Protein AF-A0A3D8X9L6-F1 (afdb_monomer_lite)

Foldseek 3Di:
DDDPPCLQVVLCVVPPDPPQWDFAADWDQDPVRDTDGDDPDDTDTHGPDGPPVSSVVVVVVVVVVVVVVD

Organism: Priestia megaterium (NCBI:txid1404)

Secondary structure (DSSP, 8-state):
----TTHHHHHHHHS--TTSEEEEEPPEEPTTS-EE---SS-EEEEES---HHHHHHHHHHHHHHHHH--

Sequence (70 aa):
MWTLGDSPAVGLLLHDQPFDFDLKPAPRVLPDLTYVHNQHVRPIRVYRDIDARFILEDMYAKLELFNMEK

Radius of gyration: 16.83 Å; chains: 1; bounding box: 31×29×47 Å

Structure (mmCIF, N/CA/C/O backbone):
data_AF-A0A3D8X9L6-F1
#
_entry.id   AF-A0A3D8X9L6-F1
#
loop_
_atom_site.group_PDB
_atom_site.id
_atom_site.type_symbol
_atom_site.label_atom_id
_atom_site.label_alt_id
_atom_site.label_comp_id
_atom_site.label_asym_id
_atom_site.label_entity_id
_atom_site.label_seq_id
_atom_site.pdbx_PDB_ins_code
_atom_site.Cartn_x
_atom_site.Cartn_y
_atom_site.Cartn_z
_atom_site.occupancy
_atom_site.B_iso_or_equiv
_atom_site.auth_seq_id
_atom_site.auth_comp_id
_atom_site.auth_asym_id
_atom_site.auth_atom_id
_atom_site.pdbx_PDB_model_num
ATOM 1 N N . MET A 1 1 ? -15.541 10.552 -4.364 1.00 46.31 1 MET A N 1
ATOM 2 C CA . MET A 1 1 ? -14.835 9.256 -4.310 1.00 46.31 1 MET A CA 1
ATOM 3 C C . MET A 1 1 ? -14.023 9.265 -3.028 1.00 46.31 1 MET A C 1
ATOM 5 O O . MET A 1 1 ? -13.213 10.166 -2.879 1.00 46.31 1 MET A O 1
ATOM 9 N N . TRP A 1 2 ? -14.331 8.400 -2.062 1.00 69.50 2 TRP A N 1
ATOM 10 C CA . TRP A 1 2 ? -13.545 8.293 -0.827 1.00 69.50 2 TRP A CA 1
ATOM 11 C C . TRP A 1 2 ? -12.341 7.390 -1.089 1.00 69.50 2 TRP A C 1
ATOM 13 O O . TRP A 1 2 ? -12.495 6.349 -1.724 1.00 69.50 2 TRP A O 1
ATOM 23 N N . THR A 1 3 ? -11.161 7.791 -0.627 1.00 72.12 3 THR A N 1
ATOM 24 C CA . THR A 1 3 ? -9.944 6.979 -0.702 1.00 72.12 3 THR A CA 1
ATOM 25 C C . THR A 1 3 ? -9.314 6.897 0.682 1.00 72.12 3 THR A C 1
ATOM 27 O O . THR A 1 3 ? -9.291 7.877 1.420 1.00 72.12 3 THR A O 1
ATOM 30 N N . LEU A 1 4 ? -8.802 5.720 1.040 1.00 78.31 4 LEU A N 1
ATOM 31 C CA . LEU A 1 4 ? -8.139 5.457 2.324 1.00 78.31 4 LEU A CA 1
ATOM 32 C C . LEU A 1 4 ? -6.682 5.968 2.361 1.00 78.31 4 LEU A C 1
ATOM 34 O O . LEU A 1 4 ? -5.913 5.588 3.237 1.00 78.31 4 LEU A O 1
ATOM 38 N N . GLY A 1 5 ? -6.282 6.807 1.398 1.00 85.88 5 GLY A N 1
ATOM 39 C CA . GLY A 1 5 ? -4.917 7.323 1.289 1.00 85.88 5 GLY A CA 1
ATOM 40 C C . GLY A 1 5 ? -3.873 6.203 1.268 1.00 85.88 5 GLY A C 1
ATOM 41 O O . GLY A 1 5 ? -3.920 5.317 0.416 1.00 85.88 5 GLY A O 1
ATOM 42 N N . ASP A 1 6 ? -2.944 6.256 2.219 1.00 87.88 6 ASP A N 1
ATOM 43 C CA . ASP A 1 6 ? -1.864 5.293 2.443 1.00 87.88 6 ASP A CA 1
ATOM 44 C C . ASP A 1 6 ? -2.217 4.178 3.443 1.00 87.88 6 ASP A C 1
ATOM 46 O O . ASP A 1 6 ? -1.449 3.226 3.590 1.00 87.88 6 ASP A O 1
ATOM 50 N N . SER A 1 7 ? -3.392 4.228 4.085 1.00 87.81 7 SER A N 1
ATOM 51 C CA . SER A 1 7 ? -3.828 3.194 5.038 1.00 87.81 7 SER A CA 1
ATOM 52 C C . SER A 1 7 ? -3.787 1.763 4.477 1.00 87.81 7 SER A C 1
ATOM 54 O O . SER A 1 7 ? -3.434 0.859 5.235 1.00 87.81 7 SER A O 1
ATOM 56 N N . PRO A 1 8 ? -4.042 1.509 3.173 1.00 87.69 8 PRO A N 1
ATOM 57 C CA . PRO A 1 8 ? -3.875 0.172 2.609 1.00 87.69 8 PRO A CA 1
ATOM 58 C C . PRO A 1 8 ? -2.439 -0.364 2.666 1.00 87.69 8 PRO A C 1
ATOM 60 O O . PRO A 1 8 ? -2.246 -1.568 2.806 1.00 87.69 8 PRO A O 1
ATOM 63 N N . ALA A 1 9 ? -1.425 0.507 2.616 1.00 88.19 9 ALA A N 1
ATOM 64 C CA . ALA A 1 9 ? -0.033 0.086 2.762 1.00 88.19 9 ALA A CA 1
ATOM 65 C C . ALA A 1 9 ? 0.253 -0.412 4.185 1.00 88.19 9 ALA A C 1
ATOM 67 O O . ALA A 1 9 ? 0.905 -1.438 4.355 1.00 88.19 9 ALA A O 1
ATOM 68 N N . VAL A 1 10 ? -0.272 0.279 5.203 1.00 87.12 10 VAL A N 1
ATOM 69 C CA . VAL A 1 10 ? -0.161 -0.151 6.6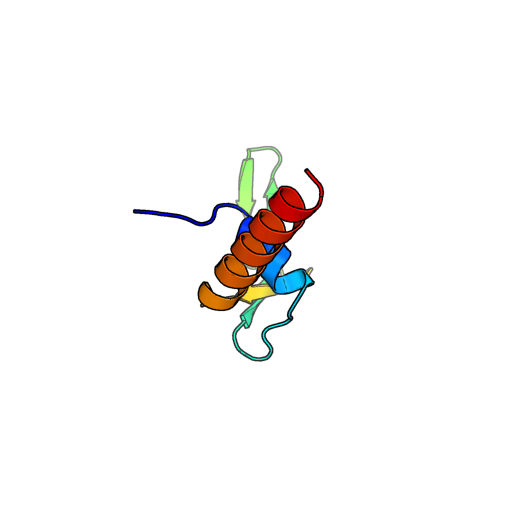06 1.00 87.12 10 VAL A CA 1
ATOM 70 C C . VAL A 1 10 ? -0.969 -1.427 6.846 1.00 87.12 10 VAL A C 1
ATOM 72 O O . VAL A 1 10 ? -0.464 -2.352 7.477 1.00 87.12 10 VAL A O 1
ATOM 75 N N . GLY A 1 11 ? -2.177 -1.521 6.282 1.00 87.69 11 GLY A N 1
ATOM 76 C CA . GLY A 1 11 ? -3.009 -2.725 6.343 1.00 87.69 11 GLY A CA 1
ATOM 77 C C . GLY A 1 11 ? -2.291 -3.963 5.803 1.00 87.69 11 GLY A C 1
ATOM 78 O O . GLY A 1 11 ? -2.243 -4.978 6.488 1.00 87.69 11 GLY A O 1
ATOM 79 N N . LEU A 1 12 ? -1.639 -3.852 4.641 1.00 87.88 12 LEU A N 1
ATOM 80 C CA . LEU A 1 12 ? -0.844 -4.937 4.049 1.00 87.88 12 LEU A CA 1
ATOM 81 C C . LEU A 1 12 ? 0.402 -5.318 4.862 1.00 87.88 12 LEU A C 1
ATOM 83 O O . LEU A 1 12 ? 0.866 -6.453 4.769 1.00 87.88 12 LEU A O 1
ATOM 87 N N . LEU A 1 13 ? 0.967 -4.390 5.642 1.00 87.69 13 LEU A N 1
ATOM 88 C CA . LEU A 1 13 ? 2.065 -4.700 6.565 1.00 87.69 13 LEU A CA 1
ATOM 89 C C . LEU A 1 13 ? 1.577 -5.464 7.801 1.00 87.69 13 LEU A C 1
ATOM 91 O O . LEU A 1 13 ? 2.313 -6.300 8.321 1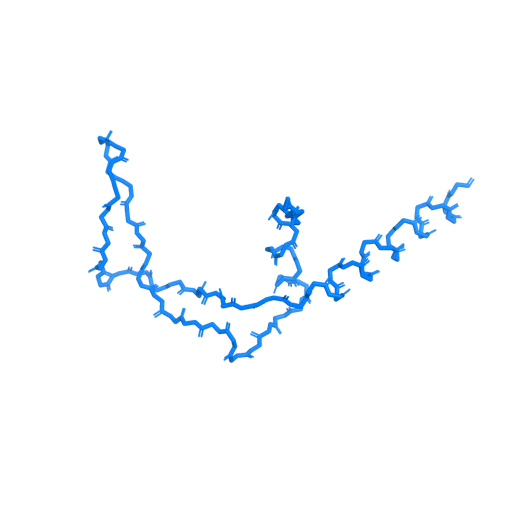.00 87.69 13 LEU A O 1
ATOM 95 N N . LEU A 1 14 ? 0.363 -5.170 8.273 1.00 88.50 14 LEU A N 1
ATOM 96 C CA . LEU A 1 14 ? -0.252 -5.833 9.425 1.00 88.50 14 LEU A CA 1
ATOM 97 C C . LEU A 1 14 ? -0.820 -7.208 9.061 1.00 88.50 14 LEU A C 1
ATOM 99 O O . LEU A 1 14 ? -0.690 -8.154 9.835 1.00 88.50 14 LEU A O 1
ATOM 103 N N . HIS A 1 15 ? -1.431 -7.320 7.885 1.00 85.00 15 HIS A N 1
ATOM 104 C CA . HIS A 1 15 ? -2.030 -8.544 7.384 1.00 85.00 15 HIS A CA 1
ATOM 105 C C . HIS A 1 15 ? -1.718 -8.699 5.895 1.00 85.00 15 HIS A C 1
ATOM 107 O O . HIS A 1 15 ? -2.329 -8.055 5.038 1.00 85.00 15 HIS A O 1
ATOM 113 N N . ASP A 1 16 ? -0.755 -9.568 5.582 1.00 82.12 16 ASP A N 1
ATOM 114 C CA . ASP A 1 16 ? -0.418 -9.854 4.188 1.00 82.12 16 ASP A CA 1
ATOM 115 C C . ASP A 1 16 ? -1.602 -10.571 3.523 1.00 82.12 16 ASP A C 1
ATOM 117 O O . ASP A 1 16 ? -2.107 -11.568 4.041 1.00 82.12 16 ASP A O 1
ATOM 121 N N . GLN A 1 17 ? -2.054 -10.064 2.375 1.00 80.44 17 GLN A N 1
ATOM 122 C CA . GLN A 1 17 ? -3.050 -10.727 1.531 1.00 80.44 17 GLN A CA 1
ATOM 123 C C . GLN A 1 17 ? -2.324 -11.549 0.458 1.00 80.44 17 GLN A C 1
ATOM 125 O O . GLN A 1 17 ? -1.927 -11.007 -0.581 1.00 80.44 17 GLN A O 1
ATOM 130 N N . PRO A 1 18 ? -2.116 -12.861 0.668 1.00 71.81 18 PRO A N 1
ATOM 131 C CA . PRO A 1 18 ? -1.469 -13.678 -0.340 1.00 71.81 18 PRO A CA 1
ATOM 132 C C . PRO A 1 18 ? -2.385 -13.838 -1.565 1.00 71.81 18 PRO A C 1
ATOM 134 O O . PRO A 1 18 ? -3.607 -13.871 -1.452 1.00 71.81 18 PRO A O 1
ATOM 137 N N . PHE A 1 19 ? -1.772 -13.983 -2.742 1.00 69.88 19 PHE A N 1
ATOM 138 C CA . PHE A 1 19 ? -2.417 -14.303 -4.028 1.00 69.88 19 PHE A CA 1
ATOM 139 C C . PHE A 1 19 ? -3.249 -13.207 -4.713 1.00 69.88 19 PHE A C 1
ATOM 141 O O . PHE A 1 19 ? -3.674 -13.436 -5.847 1.00 69.88 19 PHE A O 1
ATOM 148 N N . ASP A 1 20 ? -3.413 -12.017 -4.122 1.00 83.81 20 ASP A N 1
ATOM 149 C CA . ASP A 1 20 ? -4.075 -10.886 -4.799 1.00 83.81 20 ASP A CA 1
ATOM 150 C C . ASP A 1 20 ? -3.132 -9.765 -5.261 1.00 83.81 20 ASP A C 1
ATOM 152 O O . ASP A 1 20 ? -3.460 -8.578 -5.272 1.00 83.81 20 ASP A O 1
ATOM 156 N N . PHE A 1 21 ? -1.930 -10.151 -5.685 1.00 89.69 21 PHE A N 1
ATOM 157 C CA . PHE A 1 21 ? -0.971 -9.234 -6.280 1.00 89.69 21 PHE A CA 1
ATOM 158 C C . PHE A 1 21 ? -0.355 -9.806 -7.551 1.00 89.69 21 PHE A C 1
ATOM 160 O O . PHE A 1 21 ? -0.083 -11.001 -7.660 1.00 89.69 21 PHE A O 1
ATOM 167 N N . ASP A 1 22 ? -0.053 -8.909 -8.481 1.00 90.62 22 ASP A N 1
ATOM 168 C CA . ASP A 1 22 ? 0.794 -9.197 -9.626 1.00 90.62 22 ASP A CA 1
ATOM 169 C C . ASP A 1 22 ? 2.222 -8.733 -9.327 1.00 90.62 22 ASP A C 1
ATOM 171 O O . ASP A 1 22 ? 2.446 -7.623 -8.832 1.00 90.62 22 ASP A O 1
ATOM 175 N N . LEU A 1 23 ? 3.213 -9.557 -9.668 1.00 89.56 23 LEU A N 1
ATOM 176 C CA . LEU A 1 23 ? 4.606 -9.119 -9.673 1.00 89.56 23 LEU A CA 1
ATOM 177 C C . LEU A 1 23 ? 4.861 -8.297 -10.935 1.00 89.56 23 LEU A C 1
ATOM 179 O O . LEU A 1 23 ? 4.853 -8.826 -12.046 1.00 89.56 23 LEU A O 1
ATOM 183 N N . LYS A 1 24 ? 5.101 -6.997 -10.763 1.00 89.31 24 LYS A N 1
ATOM 184 C CA . LYS A 1 24 ? 5.412 -6.074 -11.860 1.00 89.31 24 LYS A CA 1
ATOM 185 C C . LYS A 1 24 ? 6.783 -5.439 -11.649 1.00 89.31 24 LYS A C 1
ATOM 187 O O . LYS A 1 24 ? 7.201 -5.249 -10.507 1.00 89.31 24 LYS A O 1
ATOM 192 N N . PRO A 1 25 ? 7.515 -5.111 -12.722 1.00 90.06 25 PRO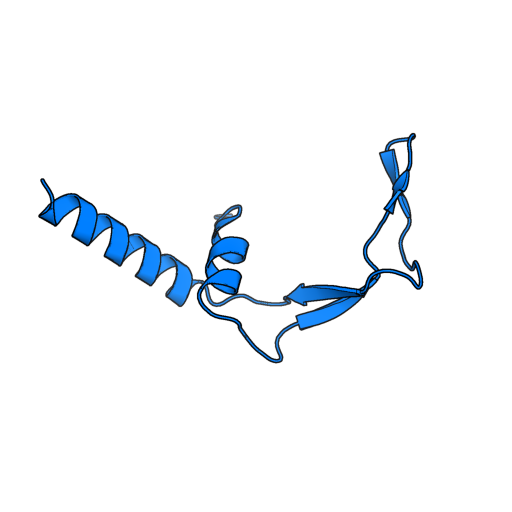 A N 1
ATOM 193 C CA . PRO A 1 25 ? 8.771 -4.391 -12.589 1.00 90.06 25 PRO A CA 1
ATOM 194 C C . PRO A 1 25 ? 8.540 -2.983 -12.037 1.00 90.06 25 PRO A C 1
ATOM 196 O O . PRO A 1 25 ? 7.627 -2.281 -12.481 1.00 90.06 25 PRO A O 1
ATOM 199 N N . ALA A 1 26 ? 9.371 -2.554 -11.086 1.00 89.50 26 ALA A N 1
ATOM 200 C CA . ALA A 1 26 ? 9.277 -1.203 -10.551 1.00 89.50 26 ALA A CA 1
ATOM 201 C C . ALA A 1 26 ? 9.597 -0.158 -11.638 1.00 89.50 26 ALA A C 1
ATOM 203 O O . ALA A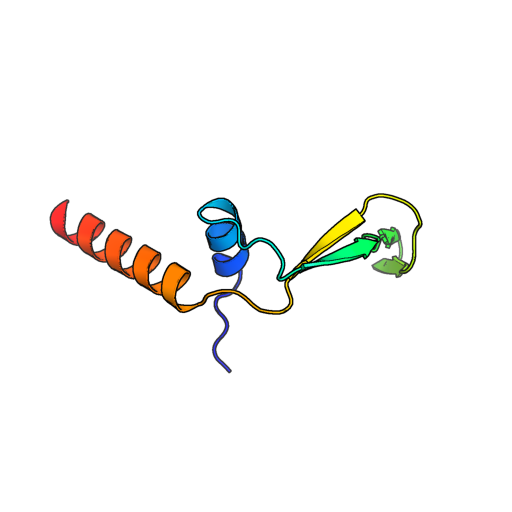 1 26 ? 10.636 -0.267 -12.298 1.00 89.50 26 ALA A O 1
ATOM 204 N N . PRO A 1 27 ? 8.759 0.879 -11.816 1.00 89.56 27 PRO A N 1
ATOM 205 C CA . PRO A 1 27 ? 9.100 1.987 -12.693 1.00 89.56 27 PRO A CA 1
ATOM 206 C C . PRO A 1 27 ? 10.272 2.782 -12.112 1.00 89.56 27 PRO A C 1
ATOM 208 O O . PRO A 1 27 ? 10.376 2.964 -10.895 1.00 89.56 27 PRO A O 1
ATOM 211 N N . ARG A 1 28 ? 11.143 3.289 -12.986 1.00 88.94 28 ARG A N 1
ATOM 212 C CA . ARG A 1 28 ? 12.205 4.226 -12.602 1.00 88.94 28 ARG A CA 1
ATOM 213 C C . ARG A 1 28 ? 11.781 5.643 -12.939 1.00 88.94 28 ARG A C 1
ATOM 215 O O . ARG A 1 28 ? 11.260 5.880 -14.026 1.00 88.94 28 ARG A O 1
ATOM 222 N N . VAL A 1 29 ? 12.064 6.558 -12.024 1.00 89.75 29 VAL A N 1
ATOM 223 C CA . VAL A 1 29 ? 11.945 7.996 -12.259 1.00 89.75 29 VAL A CA 1
ATOM 224 C C . VAL A 1 29 ? 13.298 8.501 -12.744 1.00 89.75 29 VAL A C 1
ATOM 226 O O . VAL A 1 29 ? 14.314 8.289 -12.077 1.00 89.75 29 VAL A O 1
ATOM 229 N N . LEU A 1 30 ? 13.326 9.085 -13.936 1.00 90.62 30 LEU A N 1
ATOM 230 C CA . LEU A 1 30 ? 14.520 9.702 -14.504 1.00 90.62 30 LEU A CA 1
ATOM 231 C C . LEU A 1 30 ? 14.726 11.126 -13.942 1.00 90.62 30 LEU A C 1
ATOM 233 O O . LEU A 1 30 ? 13.806 11.695 -13.353 1.00 90.62 30 LEU A O 1
ATOM 237 N N . PRO A 1 31 ? 15.923 11.728 -14.103 1.00 93.12 31 PRO A N 1
ATOM 238 C CA . PRO A 1 31 ? 16.185 13.101 -13.651 1.00 93.12 31 PRO A CA 1
ATOM 239 C C . PRO A 1 31 ? 15.266 14.157 -14.281 1.00 93.12 31 PRO A C 1
ATOM 241 O O . PRO A 1 31 ? 15.086 15.230 -13.718 1.00 93.12 31 PRO A O 1
ATOM 244 N N . ASP A 1 32 ? 14.677 13.844 -15.433 1.00 93.94 32 ASP A N 1
ATOM 245 C CA . ASP A 1 32 ? 13.683 14.659 -16.135 1.00 93.94 32 ASP A CA 1
ATOM 246 C C . ASP A 1 32 ? 12.240 14.415 -15.644 1.00 93.94 32 ASP A C 1
ATOM 248 O O . ASP A 1 32 ? 11.289 14.878 -16.269 1.00 93.94 32 ASP A O 1
ATOM 252 N N . LEU A 1 33 ? 12.071 13.694 -14.528 1.00 90.75 33 LEU A N 1
ATOM 253 C CA . LEU A 1 33 ? 10.790 13.315 -13.919 1.00 90.75 33 LEU A CA 1
ATOM 254 C C . LEU A 1 33 ? 9.911 12.408 -14.791 1.00 90.75 33 LEU A C 1
ATOM 256 O O . LEU A 1 33 ? 8.733 12.211 -14.486 1.00 90.75 33 LEU A O 1
ATOM 260 N N . THR A 1 34 ? 10.462 11.812 -15.848 1.00 91.56 34 THR A N 1
ATOM 261 C CA . THR A 1 34 ? 9.724 10.844 -16.661 1.00 91.56 34 THR A CA 1
ATOM 262 C C . THR A 1 34 ? 9.741 9.449 -16.032 1.00 91.56 34 THR A C 1
ATOM 264 O O . THR A 1 34 ? 10.680 9.058 -15.329 1.00 91.56 34 THR A O 1
ATOM 267 N N . TYR A 1 35 ? 8.675 8.683 -16.284 1.00 90.75 35 TYR A N 1
ATOM 268 C CA . TYR A 1 35 ? 8.554 7.295 -15.845 1.00 90.75 35 TYR A CA 1
ATOM 269 C C . TYR A 1 35 ? 9.012 6.342 -16.945 1.00 90.75 35 TYR A C 1
ATOM 271 O O . TYR A 1 35 ? 8.460 6.325 -18.044 1.00 90.75 35 TYR A O 1
ATOM 279 N N . VAL A 1 36 ? 9.979 5.486 -16.620 1.00 88.75 36 VAL A N 1
ATOM 280 C CA . VAL A 1 36 ? 10.410 4.386 -17.490 1.00 88.75 36 VAL A CA 1
ATOM 281 C C . VAL A 1 36 ? 9.841 3.077 -16.953 1.00 88.75 36 VAL A C 1
ATOM 283 O O . VAL A 1 36 ? 10.216 2.621 -15.868 1.00 88.75 36 VAL A O 1
ATOM 286 N N . HIS A 1 37 ? 8.936 2.474 -17.723 1.00 85.88 37 HIS A N 1
ATOM 287 C CA . HIS A 1 37 ? 8.304 1.186 -17.424 1.00 85.88 37 HIS A CA 1
ATOM 288 C C . HIS A 1 37 ? 9.102 0.001 -18.004 1.00 85.88 37 HIS A C 1
ATOM 290 O O . HIS A 1 37 ? 10.017 0.188 -18.802 1.00 85.88 37 HIS A O 1
ATOM 296 N N . ASN A 1 38 ? 8.743 -1.228 -17.610 1.00 78.00 38 ASN A N 1
ATOM 297 C CA . ASN A 1 38 ? 9.289 -2.489 -18.146 1.00 78.00 38 ASN A CA 1
ATOM 298 C C . ASN A 1 38 ? 10.794 -2.721 -17.921 1.00 78.00 38 ASN A C 1
ATOM 300 O O . ASN A 1 38 ? 11.474 -3.322 -18.749 1.00 78.00 38 ASN A O 1
ATOM 304 N N . GLN A 1 39 ? 11.328 -2.285 -16.781 1.00 78.62 39 GLN A N 1
ATOM 305 C CA . GLN A 1 39 ? 12.706 -2.610 -16.409 1.00 78.62 39 GLN A CA 1
ATOM 306 C C . GLN A 1 39 ? 12.799 -4.050 -15.887 1.00 78.62 39 GLN A C 1
ATOM 308 O O . GLN A 1 39 ? 12.012 -4.446 -15.044 1.00 78.62 39 GLN A O 1
ATOM 313 N N . HIS A 1 40 ? 13.792 -4.840 -16.297 1.00 75.44 40 HIS A N 1
ATOM 314 C CA . HIS A 1 40 ? 13.952 -6.226 -15.810 1.00 75.44 40 HIS A CA 1
ATOM 315 C C . HIS A 1 40 ? 14.518 -6.342 -14.379 1.00 75.44 40 HIS A C 1
ATOM 317 O O . HIS A 1 40 ? 14.973 -7.405 -13.966 1.00 75.44 40 HIS A O 1
ATOM 323 N N . VAL A 1 41 ? 14.520 -5.251 -13.614 1.00 76.88 41 VAL A N 1
ATOM 324 C CA . VAL A 1 41 ? 15.143 -5.151 -12.289 1.00 76.88 41 VAL A CA 1
ATOM 325 C C . VAL A 1 41 ? 14.111 -4.743 -11.242 1.00 76.88 41 VAL A C 1
ATOM 327 O O . VAL A 1 41 ? 13.230 -3.936 -11.524 1.00 76.88 41 VAL A O 1
ATOM 330 N N . ARG A 1 42 ? 14.250 -5.281 -10.021 1.00 85.25 42 ARG A N 1
ATOM 331 C CA . ARG A 1 42 ? 13.412 -4.980 -8.843 1.00 85.25 42 ARG A CA 1
ATOM 332 C C . ARG A 1 42 ? 11.906 -5.244 -9.071 1.00 85.25 42 ARG A C 1
ATOM 334 O O . ARG A 1 42 ? 11.143 -4.300 -9.292 1.00 85.25 42 ARG A O 1
ATOM 341 N N . PRO A 1 43 ? 11.453 -6.508 -8.985 1.00 88.44 43 PRO A N 1
ATOM 342 C C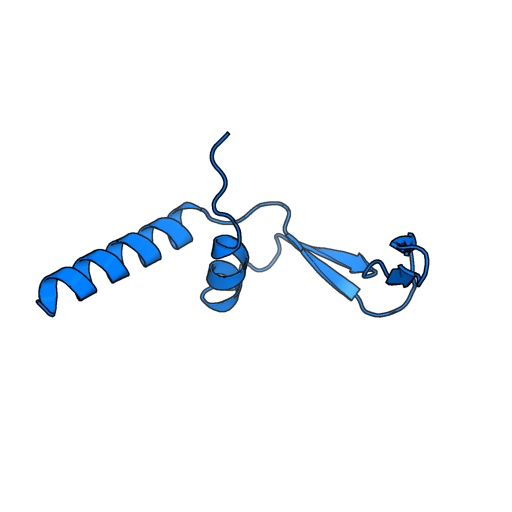A . PRO A 1 43 ? 10.024 -6.805 -8.983 1.00 88.44 43 PRO A CA 1
ATOM 343 C C . PRO A 1 43 ? 9.351 -6.230 -7.725 1.00 88.44 43 PRO A C 1
ATOM 345 O O . PRO A 1 43 ? 9.906 -6.295 -6.628 1.00 88.44 43 PRO A O 1
ATOM 348 N N . ILE A 1 44 ? 8.155 -5.669 -7.890 1.00 90.38 44 ILE A N 1
ATOM 349 C CA . ILE A 1 44 ? 7.281 -5.180 -6.817 1.00 90.38 44 ILE A CA 1
ATOM 350 C C . ILE A 1 44 ? 5.934 -5.899 -6.872 1.00 90.38 44 ILE A C 1
ATOM 352 O O . ILE A 1 44 ? 5.482 -6.305 -7.942 1.00 90.38 44 ILE A O 1
ATOM 356 N N . ARG A 1 45 ? 5.289 -6.039 -5.711 1.00 90.62 45 ARG A N 1
ATOM 357 C CA . ARG A 1 45 ? 3.916 -6.542 -5.606 1.00 90.62 45 ARG A CA 1
ATOM 358 C C . ARG A 1 45 ? 2.945 -5.400 -5.889 1.00 90.62 45 ARG A C 1
ATOM 360 O O . ARG A 1 45 ? 2.987 -4.381 -5.204 1.00 90.62 45 ARG A O 1
ATOM 367 N N . VAL A 1 46 ? 2.101 -5.564 -6.900 1.00 90.25 46 VAL A N 1
ATOM 368 C CA . VAL A 1 46 ? 1.016 -4.638 -7.233 1.00 90.25 46 VAL A CA 1
ATOM 369 C C . VAL A 1 46 ? -0.295 -5.338 -6.917 1.00 90.25 46 VAL A C 1
ATOM 371 O O . VAL A 1 46 ? -0.692 -6.251 -7.636 1.00 90.25 46 VAL A O 1
ATOM 374 N N . TYR A 1 47 ? -0.929 -4.925 -5.824 1.00 89.81 47 TYR A N 1
ATOM 375 C CA . TYR A 1 47 ? -2.205 -5.473 -5.371 1.00 89.81 47 TYR A CA 1
ATOM 376 C C . TYR A 1 47 ? -3.344 -4.942 -6.243 1.00 89.81 47 TYR A C 1
ATOM 378 O O . TYR A 1 47 ? -3.317 -3.778 -6.654 1.00 89.81 47 TYR A O 1
ATOM 386 N N . ARG A 1 48 ? -4.307 -5.807 -6.573 1.00 89.31 48 ARG A N 1
ATOM 387 C CA . ARG A 1 48 ? -5.469 -5.440 -7.404 1.00 89.31 48 ARG A CA 1
ATOM 388 C C . ARG A 1 48 ? -6.631 -4.963 -6.551 1.00 89.31 48 ARG A C 1
ATOM 390 O O . ARG A 1 48 ? -7.288 -3.999 -6.934 1.00 89.31 48 ARG A O 1
ATOM 397 N N . ASP A 1 49 ? -6.837 -5.616 -5.416 1.00 87.25 49 ASP A N 1
ATOM 398 C CA . ASP A 1 49 ? -7.793 -5.225 -4.399 1.00 87.25 49 ASP A CA 1
ATOM 399 C C . ASP A 1 49 ? -7.158 -5.342 -3.007 1.00 87.25 49 ASP A C 1
ATOM 401 O O . ASP A 1 49 ? -6.130 -5.997 -2.814 1.00 87.25 49 ASP A O 1
ATOM 405 N N . ILE A 1 50 ? -7.731 -4.630 -2.041 1.00 86.00 50 ILE A N 1
ATOM 406 C CA . ILE A 1 50 ? -7.279 -4.651 -0.648 1.00 86.00 50 ILE A CA 1
ATOM 407 C C . ILE A 1 50 ? -8.512 -4.715 0.247 1.00 86.00 50 ILE A C 1
ATOM 409 O O . ILE A 1 50 ? -9.489 -4.002 0.016 1.00 86.00 50 ILE A O 1
ATOM 413 N N . ASP A 1 51 ? -8.457 -5.536 1.295 1.00 87.69 51 ASP A N 1
ATOM 414 C CA . ASP A 1 51 ? -9.548 -5.663 2.256 1.00 87.69 51 ASP A CA 1
ATOM 415 C C . ASP A 1 51 ? -9.727 -4.372 3.074 1.00 87.69 51 ASP A C 1
ATOM 417 O O . ASP A 1 51 ? -9.094 -4.133 4.107 1.00 87.69 51 ASP A O 1
ATOM 421 N N . ALA A 1 52 ? -10.632 -3.518 2.598 1.00 87.00 52 ALA A N 1
ATOM 422 C CA . ALA A 1 52 ? -10.981 -2.271 3.261 1.00 87.00 52 ALA A CA 1
ATOM 423 C C . ALA A 1 52 ? -11.677 -2.484 4.615 1.00 87.00 52 ALA A C 1
ATOM 425 O O . ALA A 1 52 ? -11.626 -1.586 5.455 1.00 87.00 52 ALA A O 1
ATOM 426 N N . ARG A 1 53 ? -12.325 -3.637 4.849 1.00 89.25 53 ARG A N 1
ATOM 427 C CA . ARG A 1 53 ? -12.994 -3.913 6.130 1.00 89.25 53 ARG A CA 1
ATOM 428 C C . ARG A 1 53 ? -11.961 -4.101 7.222 1.00 89.25 53 ARG A C 1
ATOM 430 O O . ARG A 1 53 ? -12.072 -3.444 8.247 1.00 89.25 53 ARG A O 1
ATOM 437 N N . PHE A 1 54 ? -10.924 -4.890 6.948 1.00 88.62 54 PHE A N 1
ATOM 438 C CA . PHE A 1 54 ? -9.818 -5.095 7.881 1.00 88.62 54 PHE A CA 1
ATOM 439 C C . PHE A 1 54 ? -9.178 -3.766 8.317 1.00 88.62 54 PHE A C 1
ATOM 441 O O . PHE A 1 54 ? -8.980 -3.520 9.504 1.00 88.62 54 PHE A O 1
ATOM 448 N N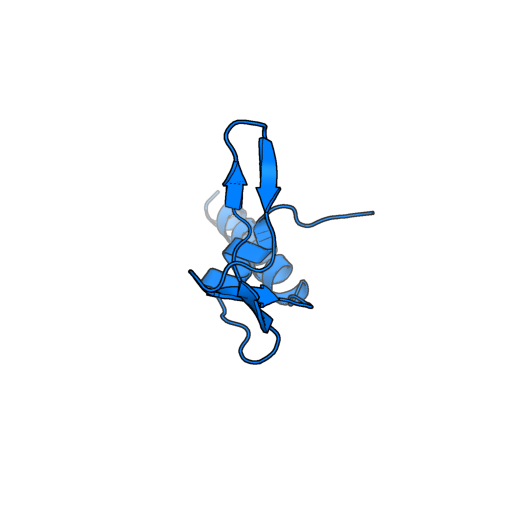 . ILE A 1 55 ? -8.918 -2.867 7.360 1.00 89.69 55 ILE A N 1
ATOM 449 C CA . ILE A 1 55 ? -8.317 -1.551 7.635 1.00 89.69 55 ILE A CA 1
ATOM 450 C C . ILE A 1 55 ? -9.232 -0.690 8.516 1.00 89.69 55 ILE A C 1
ATOM 452 O O . ILE A 1 55 ? -8.764 -0.011 9.431 1.00 89.69 55 ILE A O 1
ATOM 456 N N . LEU A 1 56 ? -10.536 -0.692 8.238 1.00 91.31 56 LEU A N 1
ATOM 457 C CA . LEU A 1 56 ? -11.500 0.092 9.007 1.00 91.31 56 LEU A CA 1
ATOM 458 C C . LEU A 1 56 ? -11.718 -0.483 10.408 1.00 91.31 56 LEU A C 1
ATOM 460 O O . LEU A 1 56 ? -11.806 0.286 11.360 1.00 91.31 56 LEU A O 1
ATOM 464 N N . GLU A 1 57 ? -11.772 -1.805 10.553 1.00 92.31 57 GLU A N 1
ATOM 465 C CA . GLU A 1 57 ? -11.874 -2.473 11.854 1.00 92.31 57 GLU A CA 1
ATOM 466 C C . GLU A 1 57 ? -10.665 -2.157 12.740 1.00 92.31 57 GLU A C 1
ATOM 468 O O . GLU A 1 57 ? -10.842 -1.766 13.893 1.00 92.31 57 GLU A O 1
ATOM 473 N N . ASP A 1 58 ? -9.448 -2.221 12.191 1.00 91.56 58 ASP A N 1
ATOM 474 C CA . ASP A 1 58 ? -8.226 -1.816 12.894 1.00 91.56 58 ASP A CA 1
ATOM 475 C C . ASP A 1 58 ? -8.256 -0.328 13.298 1.00 91.56 58 ASP A C 1
ATOM 477 O O . ASP A 1 58 ? -7.900 0.026 14.425 1.00 91.56 58 ASP A O 1
ATOM 481 N N . MET A 1 59 ? -8.749 0.557 12.424 1.00 91.81 59 MET A N 1
ATOM 482 C CA . MET A 1 59 ? -8.927 1.975 12.751 1.00 91.81 59 MET A CA 1
ATOM 483 C C . MET A 1 59 ? -9.921 2.175 13.905 1.00 91.81 59 MET A C 1
ATOM 485 O O . MET A 1 59 ? -9.627 2.927 14.836 1.00 91.81 59 MET A O 1
ATOM 489 N N . TYR A 1 60 ? -11.088 1.526 13.863 1.00 93.81 60 TYR A N 1
ATOM 490 C CA . TYR A 1 60 ? -12.097 1.655 14.915 1.00 93.81 60 TYR A CA 1
ATOM 491 C C . TYR A 1 60 ? -11.605 1.090 16.247 1.00 93.81 60 TYR A C 1
ATOM 493 O O . TYR A 1 60 ? -11.752 1.768 17.262 1.00 93.81 60 TYR A O 1
ATOM 501 N N . ALA A 1 61 ? -10.930 -0.061 16.242 1.00 94.12 61 ALA A N 1
ATOM 502 C CA . ALA A 1 61 ? -10.334 -0.631 17.447 1.00 94.12 61 ALA A CA 1
ATOM 503 C C . ALA A 1 61 ? -9.317 0.330 18.091 1.00 94.12 61 ALA A C 1
ATOM 505 O O . ALA A 1 61 ? -9.317 0.524 19.306 1.00 94.12 61 ALA A O 1
ATOM 506 N N . LYS A 1 62 ? -8.484 1.006 17.287 1.00 92.88 62 LYS A N 1
ATOM 507 C CA . LYS A 1 62 ? -7.547 2.033 17.779 1.00 92.88 62 LYS A CA 1
ATOM 508 C C . LYS A 1 62 ? -8.258 3.247 18.376 1.00 92.88 62 LYS A C 1
ATOM 510 O O . LYS A 1 62 ? -7.793 3.786 19.379 1.00 92.88 62 LYS A O 1
ATOM 515 N N . LEU A 1 63 ? -9.370 3.683 17.783 1.00 95.12 63 LEU A N 1
ATOM 516 C CA . LEU A 1 63 ? -10.176 4.783 18.322 1.00 95.12 63 LEU A CA 1
ATOM 517 C C . LEU A 1 63 ? -10.843 4.403 19.649 1.00 95.12 63 LEU A C 1
ATOM 519 O O . LEU A 1 63 ? -10.868 5.221 20.567 1.00 95.12 63 LEU A O 1
ATOM 523 N N . GLU A 1 64 ? -11.351 3.175 19.765 1.00 96.62 64 GLU A N 1
ATOM 524 C CA . GLU A 1 64 ? -11.907 2.653 21.015 1.00 96.62 64 GLU A CA 1
ATOM 525 C C . GLU A 1 64 ? -10.842 2.592 22.112 1.00 96.62 64 GLU A C 1
ATOM 527 O O . GLU A 1 64 ? -11.070 3.117 23.200 1.00 96.62 64 GLU A O 1
ATOM 532 N N . LEU A 1 65 ? -9.657 2.049 21.811 1.00 95.06 65 LEU A N 1
ATOM 533 C CA . LEU A 1 65 ? -8.524 2.017 22.742 1.00 95.06 65 LEU A CA 1
ATOM 534 C C . LEU A 1 65 ? -8.122 3.423 23.202 1.00 95.06 65 LEU A C 1
ATOM 536 O O . LEU A 1 65 ? -8.001 3.665 24.400 1.00 95.06 65 LEU A O 1
ATOM 540 N N . PHE A 1 66 ? -8.000 4.375 22.274 1.00 95.00 66 PHE A N 1
ATOM 541 C CA . PHE A 1 66 ? -7.690 5.768 22.606 1.00 95.00 66 PHE A CA 1
ATOM 542 C C . PHE A 1 66 ? -8.754 6.416 23.505 1.00 95.00 66 PHE A C 1
ATOM 544 O O . PHE A 1 66 ? -8.436 7.259 24.344 1.00 95.00 66 PHE A O 1
ATOM 551 N N . ASN A 1 67 ? -10.025 6.044 23.334 1.00 94.62 67 ASN A N 1
ATOM 552 C CA . ASN A 1 67 ? -11.107 6.528 24.184 1.00 94.62 67 ASN A CA 1
ATOM 553 C C . ASN A 1 67 ? -11.118 5.863 25.570 1.00 94.62 67 ASN A C 1
ATOM 555 O O . ASN A 1 67 ? -11.552 6.495 26.524 1.00 94.62 67 ASN A O 1
ATOM 559 N N . MET A 1 68 ? -10.660 4.614 25.688 1.00 91.56 68 MET A N 1
ATOM 560 C CA . MET A 1 68 ? -10.554 3.893 26.965 1.00 91.56 68 MET A CA 1
ATOM 561 C C . MET A 1 68 ? -9.341 4.321 27.804 1.00 91.56 68 MET A C 1
ATOM 563 O O . MET A 1 68 ? -9.372 4.180 29.022 1.00 91.56 68 MET A O 1
ATOM 567 N N . GLU A 1 69 ? -8.274 4.819 27.172 1.00 81.44 69 GLU A N 1
ATOM 568 C CA . GLU A 1 69 ? -7.094 5.370 27.861 1.00 81.44 69 GLU A CA 1
ATOM 569 C C . GLU A 1 69 ? -7.299 6.803 28.395 1.00 81.44 69 GLU A C 1
ATOM 571 O O . GLU A 1 69 ? -6.447 7.309 29.129 1.00 81.44 69 GLU A O 1
ATOM 576 N N . LYS A 1 70 ? -8.409 7.460 28.035 1.00 54.31 70 LYS A N 1
ATOM 577 C CA . LYS A 1 70 ? -8.830 8.765 28.567 1.00 54.31 70 LYS A CA 1
ATOM 578 C C . LYS A 1 70 ? -9.663 8.631 29.836 1.00 54.31 70 LYS A C 1
ATOM 580 O O . LYS A 1 70 ? -9.476 9.500 30.717 1.00 54.31 70 LYS A O 1
#

pLDDT: mean 86.4, std 8.63, range [46.31, 96.62]